Protein AF-A0A6P1RCK4-F1 (afdb_monomer_lite)

Sequence (89 aa):
MTSASGLIHWRQMETAMDLRNYRILGACNPRLAYEALQLEDKVGTMLPGKVVVQEIAHDLTEIAAIVPVASMQAIENPDLKASAERSRP

Radius of gyration: 17.38 Å; chains: 1; bounding box: 54×29×38 Å

Foldseek 3Di:
DDDDDPDPPQDDDPDPDPFFSKDKDFDDDVVLVVVLCVQPVVCVVLPRWIWMWGDPDVVDIDIDTDQQLVSCVVPPGPVSNVSSVVVDD

Secondary structure (DSSP, 8-state):
--------------SSS---SEEEEEE--HHHHHHHHHH-GGGGGG-SEEEEEEEEETTEEEEEE--HHHHHTTS--HHHHHHHHTT--

pLDDT: mean 81.46, std 18.1, range [33.44, 96.56]

Structure (mmCIF, N/CA/C/O backbone):
data_AF-A0A6P1RCK4-F1
#
_entry.id   AF-A0A6P1RCK4-F1
#
loop_
_atom_site.group_PDB
_atom_site.id
_atom_site.type_symbol
_atom_site.label_atom_id
_atom_site.label_alt_id
_atom_site.label_comp_id
_atom_site.label_asym_id
_atom_site.label_entity_id
_atom_site.label_seq_id
_atom_site.pdbx_PDB_ins_code
_atom_site.Cartn_x
_atom_site.Cartn_y
_atom_site.Cartn_z
_atom_site.occupancy
_atom_site.B_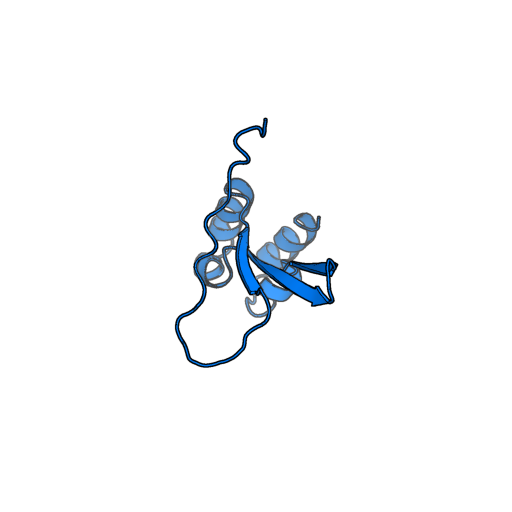iso_or_equiv
_atom_site.auth_seq_id
_atom_site.auth_comp_id
_atom_site.auth_asym_id
_atom_site.auth_atom_id
_atom_site.pdbx_PDB_model_num
ATOM 1 N N . MET A 1 1 ? -39.635 14.475 9.624 1.00 34.19 1 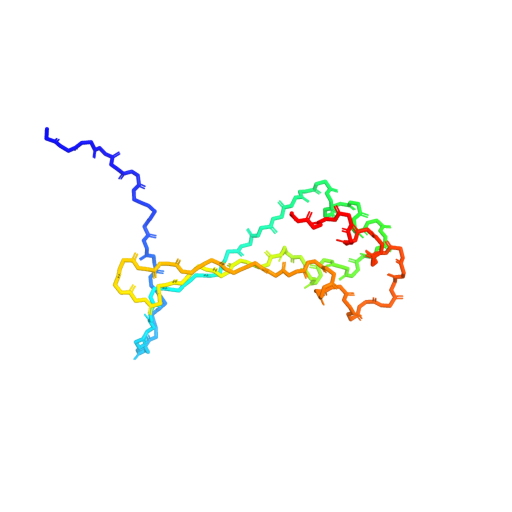MET A N 1
ATOM 2 C CA . MET A 1 1 ? -39.273 13.272 10.400 1.00 34.19 1 MET A CA 1
ATOM 3 C C . MET A 1 1 ? -38.340 12.443 9.534 1.00 34.19 1 MET A C 1
ATOM 5 O O . MET A 1 1 ? -38.765 11.928 8.513 1.00 34.19 1 MET A O 1
ATOM 9 N N . THR A 1 2 ? -37.054 12.538 9.889 1.00 34.81 2 THR A N 1
ATOM 10 C CA . THR A 1 2 ? -35.863 11.779 9.455 1.00 34.81 2 THR A CA 1
ATOM 11 C C . THR A 1 2 ? -35.702 11.392 7.982 1.00 34.81 2 THR A C 1
ATOM 13 O O . THR A 1 2 ? -36.148 10.349 7.518 1.00 34.81 2 THR A O 1
ATOM 16 N N . SER A 1 3 ? -34.942 12.269 7.317 1.00 33.44 3 SER A N 1
ATOM 17 C CA . SER A 1 3 ? -34.031 12.037 6.193 1.00 33.44 3 SER A CA 1
ATOM 18 C C . SER A 1 3 ? -33.476 10.610 6.117 1.00 33.44 3 SER A C 1
ATOM 20 O O . SER A 1 3 ? -32.937 10.089 7.096 1.00 33.44 3 SER A O 1
ATOM 22 N N . ALA A 1 4 ? -33.573 10.018 4.928 1.00 41.84 4 ALA A N 1
ATOM 23 C CA . ALA A 1 4 ? -32.897 8.789 4.551 1.00 41.84 4 ALA A CA 1
ATOM 24 C C . ALA A 1 4 ? -31.372 8.990 4.613 1.00 41.84 4 ALA A C 1
ATOM 26 O O . ALA A 1 4 ? -30.748 9.464 3.666 1.00 41.84 4 ALA A O 1
ATOM 27 N N . SER A 1 5 ? -30.772 8.643 5.752 1.00 40.72 5 SER A N 1
ATOM 28 C CA . SER A 1 5 ? -29.326 8.480 5.876 1.00 40.72 5 SER A CA 1
ATOM 29 C C . SER A 1 5 ? -28.940 7.182 5.168 1.00 40.72 5 SER A C 1
ATOM 31 O O . SER A 1 5 ? -29.429 6.110 5.526 1.00 40.72 5 SER A O 1
ATOM 33 N N . GLY A 1 6 ? -28.115 7.278 4.125 1.00 39.53 6 GLY A N 1
ATOM 34 C CA . GLY A 1 6 ? -27.560 6.132 3.408 1.00 39.53 6 GLY A CA 1
ATOM 35 C C . GLY A 1 6 ? -26.669 5.307 4.333 1.00 39.53 6 GLY A C 1
ATOM 36 O O . GLY A 1 6 ? -25.472 5.554 4.444 1.00 39.53 6 GLY A O 1
ATOM 37 N N . LEU A 1 7 ? -27.264 4.341 5.028 1.00 38.47 7 LEU A N 1
ATOM 38 C CA . LEU A 1 7 ? -26.559 3.447 5.934 1.00 38.47 7 LEU A CA 1
ATOM 39 C C . LEU A 1 7 ? -25.792 2.413 5.109 1.00 38.47 7 LEU A C 1
ATOM 41 O O . LEU A 1 7 ? -26.372 1.495 4.530 1.00 38.47 7 LEU A O 1
ATOM 45 N N . ILE A 1 8 ? -24.468 2.560 5.076 1.00 50.88 8 ILE A N 1
ATOM 46 C CA . ILE A 1 8 ? -23.544 1.483 4.721 1.00 50.88 8 ILE A CA 1
ATOM 47 C C . ILE A 1 8 ? -23.899 0.303 5.634 1.00 50.88 8 ILE A C 1
ATOM 49 O O . ILE A 1 8 ? -23.644 0.355 6.832 1.00 50.88 8 ILE A O 1
ATOM 53 N N . HIS A 1 9 ? -24.547 -0.731 5.100 1.00 50.06 9 HIS A N 1
ATOM 54 C CA . HIS A 1 9 ? -24.986 -1.876 5.893 1.00 50.06 9 HIS A CA 1
ATOM 55 C C . HIS A 1 9 ? -23.759 -2.571 6.503 1.00 50.06 9 HIS A C 1
ATOM 57 O O . HIS A 1 9 ? -22.863 -3.032 5.787 1.00 50.06 9 HIS A O 1
ATOM 63 N N . TRP A 1 10 ? -23.669 -2.572 7.835 1.00 50.25 10 TRP A N 1
ATOM 64 C CA . TRP A 1 10 ? -22.507 -3.080 8.551 1.00 50.25 10 TRP A CA 1
ATOM 65 C C . TRP A 1 10 ? -22.567 -4.598 8.685 1.00 50.25 10 TRP A C 1
ATOM 67 O O . TRP A 1 10 ? -23.179 -5.114 9.608 1.00 50.25 10 TRP A O 1
ATOM 77 N N . ARG A 1 11 ? -21.945 -5.329 7.749 1.00 51.06 11 ARG A N 1
ATOM 78 C CA . ARG A 1 11 ? -21.843 -6.792 7.842 1.00 51.06 11 ARG A CA 1
ATOM 79 C C . ARG A 1 11 ? -20.716 -7.169 8.809 1.00 51.06 11 ARG A C 1
ATOM 81 O O . ARG A 1 11 ? -19.549 -6.921 8.512 1.00 51.06 11 ARG A O 1
ATOM 88 N N . GLN A 1 12 ? -21.083 -7.700 9.972 1.00 55.81 12 GLN A N 1
ATOM 89 C CA . GLN A 1 12 ? -20.167 -8.229 10.986 1.00 55.81 12 GLN A CA 1
ATOM 90 C C . GLN A 1 12 ? -19.560 -9.566 10.524 1.00 55.81 12 GLN A C 1
ATOM 92 O O . GLN A 1 12 ? -20.182 -10.307 9.762 1.00 55.81 12 GLN A O 1
ATOM 97 N N . MET A 1 13 ? -18.333 -9.865 10.960 1.00 53.53 13 MET A N 1
ATOM 98 C CA . MET A 1 13 ? -17.715 -11.181 10.767 1.00 53.53 13 MET A CA 1
ATOM 99 C C . MET A 1 13 ? -18.380 -12.182 11.728 1.00 53.53 13 MET A C 1
ATOM 101 O O . MET A 1 13 ? -18.337 -11.993 12.938 1.00 53.53 13 MET A O 1
ATOM 105 N N . GLU A 1 14 ? -19.009 -13.233 11.196 1.00 54.22 14 GLU A N 1
ATOM 106 C CA . GLU A 1 14 ? -19.745 -14.274 11.943 1.00 54.22 14 GLU A CA 1
ATOM 107 C C . GLU A 1 14 ? -18.810 -15.342 12.539 1.00 54.22 14 GLU A C 1
ATOM 109 O O . GLU A 1 14 ? -18.918 -16.538 12.279 1.00 54.22 14 GLU A O 1
ATOM 114 N N . THR A 1 15 ? -17.869 -14.911 13.367 1.00 57.06 15 THR A N 1
ATOM 115 C CA . THR A 1 15 ? -17.166 -15.800 14.301 1.00 57.06 15 THR A CA 1
ATOM 116 C C . THR A 1 15 ? -17.459 -15.301 15.702 1.00 57.06 15 THR A C 1
ATOM 118 O O . THR A 1 15 ? -17.509 -14.094 15.902 1.00 57.06 15 THR A O 1
ATOM 121 N N . ALA A 1 16 ? -17.660 -16.203 16.668 1.00 60.12 16 ALA A N 1
ATOM 122 C CA . ALA A 1 16 ? -18.063 -15.907 18.054 1.00 60.12 16 ALA A CA 1
ATOM 123 C C . ALA A 1 16 ? -17.023 -15.113 18.887 1.00 60.12 16 ALA A C 1
ATOM 125 O O . ALA A 1 16 ? -16.974 -15.220 20.109 1.00 60.12 16 ALA A O 1
ATOM 126 N N . MET A 1 17 ? -16.156 -14.352 18.225 1.00 64.25 17 MET A N 1
ATOM 127 C CA . MET A 1 17 ? -15.180 -13.455 18.811 1.00 64.25 17 MET A CA 1
ATOM 128 C C . MET A 1 17 ? -15.794 -12.060 18.882 1.00 64.25 17 MET A C 1
ATOM 130 O O . MET A 1 17 ? -16.245 -11.525 17.871 1.00 64.25 17 MET A O 1
ATOM 134 N N . ASP A 1 18 ? -15.787 -11.474 20.075 1.00 66.38 18 ASP A N 1
ATOM 135 C CA . ASP A 1 18 ? -16.200 -10.090 20.282 1.00 66.38 18 ASP A CA 1
ATOM 136 C C . ASP A 1 18 ? -15.125 -9.153 19.710 1.00 66.38 18 ASP A C 1
ATOM 138 O O . ASP A 1 18 ? -14.104 -8.861 20.340 1.00 66.38 18 ASP A O 1
ATOM 142 N N . LEU A 1 19 ? -15.294 -8.776 18.443 1.00 70.44 19 LEU A N 1
ATOM 143 C CA . LEU A 1 19 ? -14.441 -7.813 17.762 1.00 70.44 19 LEU A CA 1
ATOM 144 C C . LEU A 1 19 ? -15.088 -6.434 17.869 1.00 70.44 19 LEU A C 1
ATOM 146 O O . LEU A 1 19 ? -16.248 -6.252 17.496 1.00 70.44 19 LEU A O 1
ATOM 150 N N . ARG A 1 20 ? -14.302 -5.439 18.297 1.00 79.81 20 ARG A N 1
ATOM 151 C CA . ARG A 1 20 ? -14.662 -4.025 18.115 1.00 79.81 20 ARG A CA 1
ATOM 152 C C . ARG A 1 20 ? -14.981 -3.770 16.642 1.00 79.81 20 ARG A C 1
ATOM 154 O O . ARG A 1 20 ? -14.444 -4.459 15.772 1.00 79.81 20 ARG A O 1
ATOM 161 N N . ASN A 1 21 ? -15.817 -2.769 16.356 1.00 87.25 21 ASN A N 1
ATOM 162 C CA . ASN A 1 21 ? -16.111 -2.366 14.982 1.00 87.25 21 ASN A CA 1
ATOM 163 C C . ASN A 1 21 ? -14.793 -2.137 14.228 1.00 87.25 21 ASN A C 1
ATOM 165 O O . ASN A 1 21 ? -14.076 -1.187 14.519 1.00 87.25 21 ASN A O 1
ATOM 169 N N . TYR A 1 22 ? -14.458 -3.032 13.297 1.00 89.06 22 TYR A N 1
ATOM 170 C CA . TYR A 1 22 ? -13.156 -3.087 12.636 1.00 89.06 22 TYR A CA 1
ATOM 171 C C . TYR A 1 22 ? -13.345 -3.429 11.161 1.00 89.06 22 TYR A C 1
ATOM 173 O O . TYR A 1 22 ? -14.071 -4.362 10.810 1.00 89.06 22 TYR A O 1
ATOM 181 N N . ARG A 1 23 ? -12.694 -2.675 10.275 1.00 88.69 23 ARG A N 1
ATOM 182 C CA . ARG A 1 23 ? -12.755 -2.875 8.826 1.00 88.69 23 ARG A CA 1
ATOM 183 C C . ARG A 1 23 ? -11.408 -2.671 8.175 1.00 88.69 23 ARG A C 1
ATOM 185 O O . ARG A 1 23 ? -10.696 -1.726 8.493 1.00 88.69 23 ARG A O 1
ATOM 192 N N . ILE A 1 24 ? -11.135 -3.505 7.178 1.00 93.06 24 ILE A N 1
ATOM 193 C CA . ILE A 1 24 ? -10.019 -3.329 6.255 1.00 93.06 24 ILE A CA 1
ATOM 194 C C . ILE A 1 24 ? -10.602 -2.906 4.910 1.00 93.06 24 ILE A C 1
ATOM 196 O O . ILE A 1 24 ? -11.396 -3.627 4.308 1.00 93.06 24 ILE A O 1
ATOM 200 N N . LEU A 1 25 ? -10.207 -1.730 4.444 1.00 94.06 25 LEU A N 1
ATOM 201 C CA . LEU A 1 25 ? -10.572 -1.166 3.154 1.00 94.06 25 LEU A CA 1
ATOM 202 C C . LEU A 1 25 ? -9.366 -1.229 2.212 1.00 94.06 25 LEU A C 1
ATOM 204 O O . LEU A 1 25 ? -8.216 -1.086 2.632 1.00 94.06 25 LEU A O 1
ATOM 208 N N . GLY A 1 26 ? -9.630 -1.432 0.924 1.00 92.31 26 GLY A N 1
ATOM 209 C CA . GLY A 1 26 ? -8.634 -1.236 -0.124 1.00 92.31 26 GLY A CA 1
ATOM 210 C C . GLY A 1 26 ? -8.697 0.194 -0.653 1.00 92.31 26 GLY A C 1
ATOM 211 O O . GLY A 1 26 ? -9.770 0.648 -1.041 1.00 92.31 26 GLY A O 1
ATOM 212 N N . ALA A 1 27 ? -7.558 0.880 -0.706 1.00 89.19 27 ALA A N 1
ATOM 213 C CA . ALA A 1 27 ? -7.407 2.188 -1.335 1.00 89.19 27 ALA A CA 1
ATOM 214 C C . ALA A 1 27 ? -6.379 2.100 -2.470 1.00 89.19 27 ALA A C 1
ATOM 216 O O . ALA A 1 27 ? -5.281 1.564 -2.301 1.00 89.19 27 ALA A O 1
ATOM 217 N N . CYS A 1 28 ? -6.745 2.599 -3.649 1.00 89.31 28 CYS A N 1
ATOM 218 C CA . CYS A 1 28 ? -5.907 2.521 -4.839 1.00 89.31 28 CYS A CA 1
ATOM 219 C C . CYS A 1 28 ? -6.111 3.750 -5.722 1.00 89.31 28 CYS A C 1
ATOM 221 O O . CYS A 1 28 ? -7.247 4.098 -6.037 1.00 89.31 28 CYS A O 1
ATOM 223 N N . ASN A 1 29 ? -5.012 4.367 -6.156 1.00 89.38 29 ASN A N 1
ATOM 224 C CA . ASN A 1 29 ? -5.019 5.296 -7.280 1.00 89.38 29 ASN A CA 1
ATOM 225 C C . ASN A 1 29 ? -4.705 4.492 -8.557 1.00 89.38 29 ASN A C 1
ATOM 227 O O . ASN A 1 29 ? -3.564 4.043 -8.698 1.00 89.38 29 ASN A O 1
ATOM 231 N N . PRO A 1 30 ? -5.663 4.312 -9.489 1.00 92.12 30 PRO A N 1
ATOM 232 C CA . PRO A 1 30 ? -5.469 3.456 -10.661 1.00 92.12 30 PRO A CA 1
ATOM 233 C C . PRO A 1 30 ? -4.284 3.864 -11.539 1.00 92.12 30 PRO A C 1
ATOM 235 O O . PRO A 1 30 ? -3.588 3.000 -12.064 1.00 92.12 30 PRO A O 1
ATOM 238 N N . ARG A 1 31 ? -4.021 5.171 -11.670 1.00 92.06 31 ARG A N 1
ATOM 239 C CA . ARG A 1 31 ? -2.909 5.675 -12.481 1.00 92.06 31 ARG A CA 1
ATOM 240 C C . ARG A 1 31 ? -1.561 5.314 -11.857 1.00 92.06 31 ARG A C 1
ATOM 242 O O . ARG A 1 31 ? -0.706 4.777 -12.550 1.00 92.06 31 ARG A O 1
ATOM 249 N N . LEU A 1 32 ? -1.392 5.558 -10.557 1.00 90.81 32 LEU A N 1
ATOM 250 C CA . LEU A 1 32 ? -0.151 5.213 -9.850 1.00 90.81 32 LEU A CA 1
ATOM 251 C C . LEU A 1 32 ? 0.063 3.697 -9.782 1.00 90.81 32 LEU A C 1
ATOM 253 O O . LEU A 1 32 ? 1.189 3.232 -9.913 1.00 90.81 32 LEU A O 1
ATOM 257 N N . ALA A 1 33 ? -1.011 2.922 -9.614 1.00 92.50 33 ALA A N 1
ATOM 258 C CA . ALA A 1 33 ? -0.943 1.465 -9.646 1.00 92.50 33 ALA A CA 1
ATOM 259 C C . ALA A 1 33 ? -0.475 0.949 -11.012 1.00 92.50 33 ALA A C 1
ATOM 261 O O . ALA A 1 33 ? 0.384 0.075 -11.068 1.00 92.50 33 ALA A O 1
ATOM 262 N N . TYR A 1 34 ? -0.995 1.518 -12.102 1.00 94.94 34 TYR A N 1
ATOM 263 C CA . TYR A 1 34 ? -0.534 1.196 -13.448 1.00 94.94 34 TYR A CA 1
ATOM 264 C C . TYR A 1 34 ? 0.943 1.562 -13.645 1.00 94.94 34 TYR A C 1
ATOM 266 O O . TYR A 1 34 ? 1.726 0.717 -14.062 1.00 94.94 34 TYR A O 1
ATOM 274 N N . GLU A 1 35 ? 1.353 2.780 -13.278 1.00 93.44 35 GLU A N 1
ATOM 275 C CA . GLU A 1 35 ? 2.756 3.211 -13.360 1.00 93.44 35 GLU A CA 1
ATOM 276 C C . GLU A 1 35 ? 3.691 2.294 -12.544 1.00 93.44 35 GLU A C 1
ATOM 278 O O . GLU A 1 35 ? 4.772 1.951 -13.014 1.00 93.44 35 GLU A O 1
ATOM 283 N N . ALA A 1 36 ? 3.269 1.835 -11.361 1.00 93.19 36 ALA A N 1
ATOM 284 C CA . ALA A 1 36 ? 4.031 0.888 -10.547 1.00 93.19 36 ALA A CA 1
ATOM 285 C C . ALA A 1 36 ? 4.133 -0.503 -11.195 1.00 93.19 36 ALA A C 1
ATOM 287 O O . ALA A 1 36 ? 5.215 -1.085 -11.198 1.00 93.19 36 ALA A O 1
ATOM 288 N N . LEU A 1 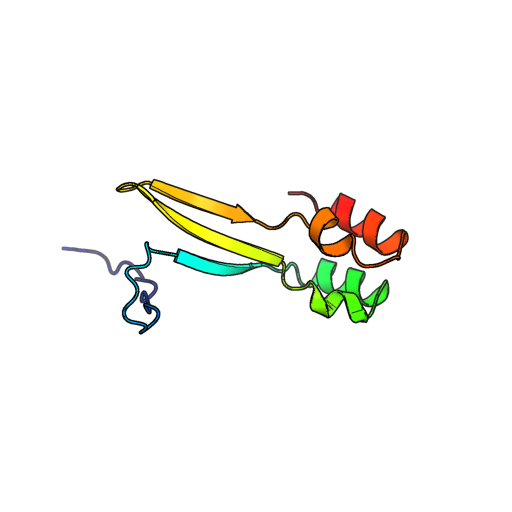37 ? 3.043 -1.017 -11.777 1.00 95.06 37 LEU A N 1
ATOM 289 C CA . LEU A 1 37 ? 3.037 -2.297 -12.500 1.00 95.06 37 LEU A CA 1
ATOM 290 C C . LEU A 1 37 ? 3.969 -2.282 -13.719 1.00 95.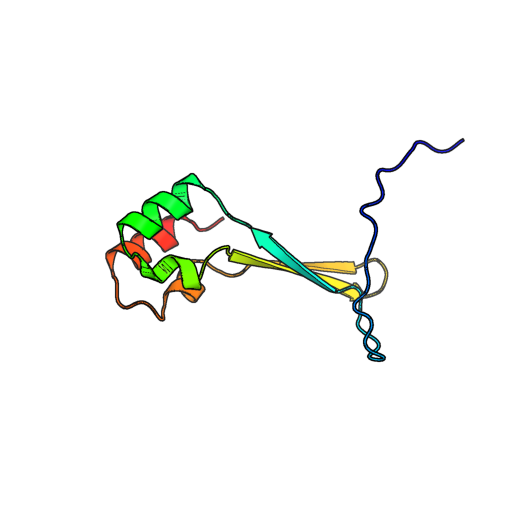06 37 LEU A C 1
ATOM 292 O O . LEU A 1 37 ? 4.518 -3.318 -14.079 1.00 95.06 3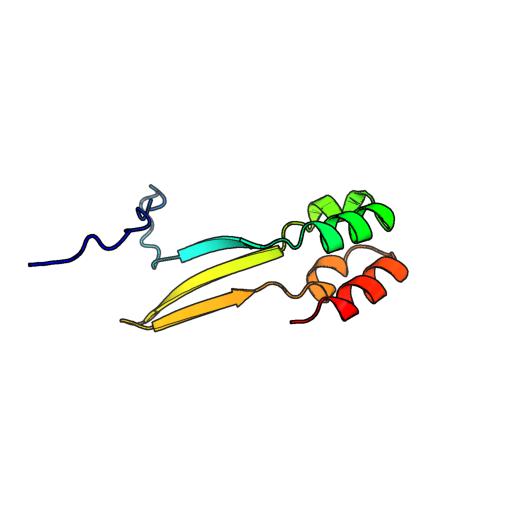7 LEU A O 1
ATOM 296 N N . GLN A 1 38 ? 4.177 -1.114 -14.336 1.00 96.56 38 GLN A N 1
ATOM 297 C CA . GLN A 1 38 ? 5.154 -0.956 -15.416 1.00 96.56 38 GLN A CA 1
ATOM 298 C C . GLN A 1 38 ? 6.612 -1.010 -14.932 1.00 96.56 38 GLN A C 1
ATOM 300 O O . GLN A 1 38 ? 7.493 -1.293 -15.741 1.00 96.56 38 GLN A O 1
ATOM 305 N N . LEU A 1 39 ? 6.874 -0.719 -13.652 1.00 95.31 39 LEU A N 1
ATOM 306 C CA . LEU A 1 39 ? 8.212 -0.780 -13.050 1.00 95.31 39 LEU A CA 1
ATOM 307 C C . LEU A 1 39 ? 8.525 -2.166 -12.473 1.00 95.31 39 LEU A C 1
ATOM 309 O O . LEU A 1 39 ? 9.665 -2.613 -12.555 1.00 95.31 39 LEU A O 1
ATOM 313 N N . GLU A 1 40 ? 7.528 -2.827 -11.884 1.00 94.88 40 GLU A N 1
ATOM 314 C CA . GLU A 1 40 ? 7.630 -4.162 -11.294 1.00 94.88 40 GLU A CA 1
ATOM 315 C C . GLU A 1 40 ? 6.285 -4.884 -11.424 1.00 94.88 40 GLU A C 1
ATOM 317 O O . GLU A 1 40 ? 5.306 -4.506 -10.780 1.00 94.88 40 GLU A O 1
ATOM 322 N N . ASP A 1 41 ? 6.231 -5.971 -12.188 1.00 93.44 41 ASP A N 1
ATOM 323 C CA . ASP A 1 41 ? 4.991 -6.723 -12.412 1.00 93.44 41 ASP A CA 1
ATOM 324 C C . ASP A 1 41 ? 4.446 -7.365 -11.120 1.00 93.44 41 ASP A C 1
ATOM 326 O O . ASP A 1 41 ? 3.234 -7.400 -10.884 1.00 93.44 41 ASP A O 1
ATOM 330 N N . LYS A 1 42 ? 5.335 -7.796 -10.218 1.00 92.88 42 LYS A N 1
ATOM 331 C CA . LYS A 1 42 ? 4.980 -8.408 -8.927 1.00 92.88 42 LYS A CA 1
ATOM 332 C C . LYS A 1 42 ? 4.512 -7.407 -7.875 1.00 92.88 42 LYS A C 1
ATOM 334 O O . LYS A 1 42 ? 4.002 -7.840 -6.834 1.00 92.88 42 LYS A O 1
ATOM 339 N N . VAL A 1 43 ? 4.589 -6.093 -8.121 1.00 93.56 43 VAL A N 1
ATOM 340 C CA . VAL A 1 43 ? 4.085 -5.082 -7.170 1.00 93.56 43 VAL A CA 1
ATOM 341 C C . VAL A 1 43 ? 2.587 -5.237 -6.904 1.00 93.56 43 VAL A C 1
ATOM 343 O O . VAL A 1 43 ? 2.109 -4.850 -5.839 1.00 93.56 43 VAL A O 1
ATOM 346 N N . GLY A 1 44 ? 1.847 -5.877 -7.817 1.00 92.94 44 GLY A N 1
ATOM 347 C CA . GLY A 1 44 ? 0.434 -6.213 -7.633 1.00 92.94 44 GLY A CA 1
ATOM 348 C C . GLY A 1 44 ? 0.141 -6.985 -6.340 1.00 92.94 44 GLY A C 1
ATOM 349 O O . GLY A 1 44 ? -0.944 -6.844 -5.788 1.00 92.94 44 GLY A O 1
ATOM 350 N N . THR A 1 45 ? 1.116 -7.725 -5.800 1.00 92.12 45 THR A N 1
ATOM 351 C CA . THR A 1 45 ? 1.004 -8.426 -4.504 1.00 92.12 45 THR A CA 1
ATOM 352 C C . THR A 1 45 ? 0.920 -7.488 -3.294 1.00 92.12 45 THR A C 1
ATOM 354 O O . THR A 1 45 ? 0.391 -7.874 -2.253 1.00 92.12 45 THR A O 1
ATOM 357 N N . MET A 1 46 ? 1.388 -6.245 -3.441 1.00 91.31 46 MET A N 1
ATOM 358 C CA . MET A 1 46 ? 1.349 -5.194 -2.417 1.00 91.31 46 MET A CA 1
ATOM 359 C C . MET A 1 46 ? 0.175 -4.220 -2.615 1.00 91.31 46 MET A C 1
ATOM 361 O O . MET A 1 46 ? -0.056 -3.342 -1.782 1.00 91.31 46 MET A O 1
ATOM 365 N N . LEU A 1 47 ? -0.578 -4.363 -3.711 1.00 91.50 47 LEU A N 1
ATOM 366 C CA . LEU A 1 47 ? -1.719 -3.522 -4.066 1.00 91.50 47 LEU A CA 1
ATOM 367 C C . LEU A 1 47 ? -3.055 -4.261 -3.823 1.00 91.50 47 LEU A C 1
ATOM 369 O O . LEU A 1 47 ? -3.115 -5.487 -3.867 1.00 91.50 47 LEU A O 1
ATOM 373 N N . PRO A 1 48 ? -4.167 -3.545 -3.571 1.00 92.19 48 PRO A N 1
ATOM 374 C CA . PRO A 1 48 ? -4.228 -2.130 -3.215 1.00 92.19 48 PRO A CA 1
ATOM 375 C C . PRO A 1 48 ? -3.685 -1.889 -1.798 1.00 92.19 48 PRO A C 1
ATOM 377 O O . PRO A 1 48 ? -3.690 -2.803 -0.962 1.00 92.19 48 PRO A O 1
ATOM 380 N N . GLY A 1 49 ? -3.288 -0.647 -1.512 1.00 91.00 49 GLY A N 1
ATOM 381 C CA . GLY A 1 49 ? -2.928 -0.233 -0.158 1.00 91.00 49 GLY A CA 1
ATOM 382 C C . GLY A 1 49 ? -4.085 -0.493 0.808 1.00 91.00 49 GLY A C 1
ATOM 383 O O . GLY A 1 49 ? -5.257 -0.364 0.445 1.00 91.00 49 GLY A O 1
ATOM 384 N N . LYS A 1 50 ? -3.767 -0.922 2.028 1.00 93.69 50 LYS A N 1
ATOM 385 C CA . LYS A 1 50 ? -4.762 -1.260 3.049 1.00 93.69 50 LYS A CA 1
ATOM 386 C C . LYS A 1 50 ? -4.989 -0.067 3.971 1.00 93.69 50 LYS A C 1
ATOM 388 O O . LYS A 1 50 ? -4.033 0.585 4.390 1.00 93.69 50 LYS A O 1
ATOM 393 N N . VAL A 1 51 ? -6.253 0.191 4.284 1.00 94.62 51 VAL A N 1
ATOM 394 C CA . VAL A 1 51 ? -6.685 1.169 5.285 1.00 94.62 51 VAL A CA 1
ATOM 395 C C . VAL A 1 51 ? -7.507 0.436 6.332 1.00 94.62 51 VAL A C 1
ATOM 397 O O . VAL A 1 51 ? -8.475 -0.240 5.996 1.00 94.62 51 VAL A O 1
ATOM 400 N N . VAL A 1 52 ? -7.120 0.555 7.592 1.00 94.44 52 VAL A N 1
ATOM 401 C CA . VAL A 1 52 ? -7.878 0.060 8.737 1.00 94.44 52 VAL A CA 1
ATOM 402 C C . VAL A 1 52 ? -8.755 1.189 9.256 1.00 94.44 52 VAL A C 1
ATOM 404 O O . VAL A 1 52 ? -8.279 2.306 9.443 1.00 94.44 52 VAL A O 1
ATOM 407 N N . VAL A 1 53 ? -10.027 0.887 9.492 1.00 95.00 53 VAL A N 1
ATOM 408 C CA . VAL A 1 53 ? -10.966 1.755 10.204 1.00 95.00 53 VAL A CA 1
ATOM 409 C C . VAL A 1 53 ? -11.474 0.970 11.398 1.00 95.00 53 VAL A C 1
ATOM 411 O O . VAL A 1 53 ? -12.080 -0.088 11.210 1.00 95.00 53 VAL A O 1
ATOM 414 N N . GLN A 1 54 ? -11.208 1.455 12.606 1.00 93.19 54 GLN A N 1
ATOM 415 C CA . GLN A 1 54 ? -11.610 0.758 13.822 1.00 93.19 54 GLN A CA 1
ATOM 416 C C . GLN A 1 54 ? -12.117 1.696 14.909 1.00 93.19 54 GLN A C 1
ATOM 418 O O . GLN A 1 54 ? -11.620 2.806 15.074 1.00 93.19 54 GLN A O 1
ATOM 423 N N . GLU A 1 55 ? -13.091 1.230 15.678 1.00 93.06 55 GLU A N 1
ATOM 424 C CA . GLU A 1 55 ? -13.522 1.888 16.904 1.00 93.06 55 GLU A CA 1
ATOM 425 C C . GLU A 1 55 ? -12.564 1.528 18.041 1.00 93.06 55 GLU A C 1
ATOM 427 O O . GLU A 1 55 ? -12.361 0.352 18.350 1.00 93.06 55 GLU A O 1
ATOM 432 N N . ILE A 1 56 ? -11.969 2.539 18.673 1.00 93.19 56 ILE A N 1
ATOM 433 C CA . ILE A 1 56 ? -11.005 2.348 19.769 1.00 93.19 56 ILE A CA 1
ATOM 434 C C . ILE A 1 56 ? -11.590 2.712 21.140 1.00 93.19 56 ILE A C 1
ATOM 436 O O . ILE A 1 56 ? -11.113 2.194 22.151 1.00 93.19 56 ILE A O 1
ATOM 440 N N . ALA A 1 57 ? -12.642 3.536 21.170 1.00 92.00 57 ALA A N 1
ATOM 441 C CA . ALA A 1 57 ? -13.464 3.874 22.334 1.00 92.00 57 ALA A CA 1
ATOM 442 C C . ALA A 1 57 ? -14.836 4.407 21.868 1.00 92.00 57 ALA A C 1
ATOM 444 O O . ALA A 1 57 ? -15.027 4.630 20.674 1.00 92.00 57 ALA A O 1
ATOM 445 N N . HIS A 1 58 ? -15.762 4.651 22.804 1.00 90.06 58 HIS A N 1
ATOM 446 C CA . HIS A 1 58 ? -17.082 5.223 22.506 1.00 90.06 58 HIS A CA 1
ATOM 447 C C . HIS A 1 58 ? -16.952 6.517 21.689 1.00 90.06 58 HIS A C 1
ATOM 449 O O . HIS A 1 58 ? -16.247 7.439 22.103 1.00 90.06 58 HIS A O 1
ATOM 455 N N . ASP A 1 59 ? -17.618 6.563 20.534 1.00 89.19 59 ASP A N 1
ATOM 456 C CA . ASP A 1 59 ? -17.564 7.657 19.551 1.00 89.19 59 ASP A CA 1
ATOM 457 C C . ASP A 1 59 ? -16.152 8.015 19.035 1.00 89.19 59 ASP A C 1
ATOM 459 O O . ASP A 1 59 ? -15.957 9.073 18.434 1.00 89.19 59 ASP A O 1
ATOM 463 N N . LEU A 1 60 ? -15.155 7.140 19.219 1.00 94.94 60 LEU A N 1
ATOM 464 C CA . LEU A 1 60 ? -13.779 7.365 18.776 1.00 94.94 60 LEU A CA 1
ATOM 465 C C . LEU A 1 60 ? -13.361 6.334 17.726 1.00 94.94 60 LEU A C 1
ATOM 467 O O . LEU A 1 60 ? -13.137 5.158 18.021 1.00 94.94 60 LEU A O 1
ATOM 471 N N . THR A 1 61 ? -13.213 6.809 16.489 1.00 94.81 61 THR A N 1
ATOM 472 C CA . THR A 1 61 ? -12.757 6.015 15.341 1.00 94.81 61 THR A CA 1
ATOM 473 C C . THR A 1 61 ? -11.311 6.359 14.996 1.00 94.81 61 THR A C 1
ATOM 475 O O . THR A 1 61 ? -10.976 7.520 14.772 1.00 94.81 61 THR A O 1
ATOM 478 N N . GLU A 1 62 ? -10.466 5.338 14.905 1.00 95.75 62 GLU A N 1
ATOM 479 C CA . GLU A 1 62 ? -9.122 5.417 14.347 1.00 95.75 62 GLU A CA 1
ATOM 480 C C . GLU A 1 62 ? -9.134 5.020 12.865 1.00 95.75 62 GLU A C 1
ATOM 482 O O . GLU A 1 62 ? -9.793 4.056 12.463 1.00 95.75 62 GLU A O 1
ATOM 487 N N . ILE A 1 63 ? -8.366 5.754 12.058 1.00 95.31 63 ILE A N 1
ATOM 488 C CA . ILE A 1 63 ? -8.099 5.433 10.656 1.00 95.31 63 ILE A CA 1
ATOM 489 C C . ILE A 1 63 ? -6.586 5.322 10.480 1.00 95.31 63 ILE A C 1
ATOM 491 O O . ILE A 1 63 ? -5.863 6.291 10.706 1.00 95.31 63 ILE A O 1
ATOM 495 N N . ALA A 1 64 ? -6.111 4.160 10.038 1.00 94.44 64 ALA A N 1
ATOM 496 C CA . ALA A 1 64 ? -4.698 3.907 9.776 1.00 94.44 64 ALA A CA 1
ATOM 497 C C . ALA A 1 64 ? -4.503 3.422 8.337 1.00 94.44 64 ALA A C 1
ATOM 499 O O . ALA A 1 64 ? -5.155 2.476 7.904 1.00 94.44 64 ALA A O 1
ATOM 500 N N . ALA A 1 65 ? -3.596 4.047 7.588 1.00 92.00 65 ALA A N 1
ATOM 501 C CA . ALA A 1 65 ? -3.283 3.671 6.211 1.00 92.00 65 ALA A CA 1
ATOM 502 C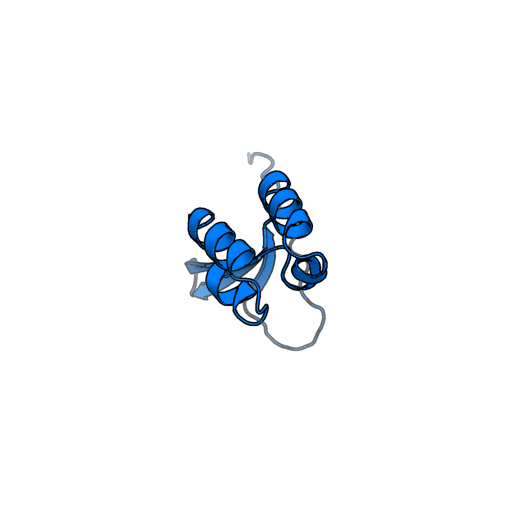 C . ALA A 1 65 ? -1.863 3.110 6.108 1.00 92.00 65 ALA A C 1
ATOM 504 O O . ALA A 1 65 ? -0.938 3.606 6.754 1.00 92.00 65 ALA A O 1
ATOM 505 N N . ILE A 1 66 ? -1.682 2.088 5.271 1.00 89.69 66 ILE A N 1
ATOM 506 C CA . ILE A 1 66 ? -0.352 1.548 5.001 1.00 89.69 66 ILE A CA 1
ATOM 507 C C . ILE A 1 66 ? 0.511 2.584 4.265 1.00 89.69 66 ILE A C 1
ATOM 509 O O . ILE A 1 66 ? 0.051 3.260 3.344 1.00 89.69 66 ILE A O 1
ATOM 513 N N . VAL A 1 67 ? 1.783 2.695 4.651 1.00 88.00 67 VAL A N 1
ATOM 514 C CA . VAL A 1 67 ? 2.738 3.577 3.970 1.00 88.00 67 VAL A CA 1
ATOM 515 C C . VAL A 1 67 ? 3.238 2.881 2.694 1.00 88.00 67 VAL A C 1
ATOM 517 O O . VAL A 1 67 ? 3.785 1.776 2.795 1.00 88.00 67 VAL A O 1
ATOM 520 N N . PRO A 1 68 ? 3.118 3.502 1.500 1.00 85.56 68 PRO A N 1
ATOM 521 C CA . PRO A 1 68 ? 3.524 2.876 0.238 1.00 85.56 68 PRO A CA 1
ATOM 522 C C . PRO A 1 68 ? 4.982 2.410 0.239 1.00 85.56 68 PRO A C 1
ATOM 524 O O . PRO A 1 68 ? 5.259 1.259 -0.085 1.00 85.56 68 PRO A O 1
ATOM 527 N N . VAL A 1 69 ? 5.901 3.265 0.703 1.00 86.56 69 VAL A N 1
ATOM 528 C CA . VAL A 1 69 ? 7.335 2.942 0.783 1.00 86.56 69 VAL A CA 1
ATOM 529 C C . VAL A 1 69 ? 7.571 1.699 1.638 1.00 86.56 69 VAL A C 1
ATOM 531 O O . VAL A 1 69 ? 8.268 0.795 1.195 1.00 86.56 69 VAL A O 1
ATOM 534 N N . ALA A 1 70 ? 6.955 1.614 2.824 1.00 86.94 70 ALA A N 1
ATOM 535 C CA . ALA A 1 70 ? 7.094 0.457 3.712 1.00 86.94 70 ALA A CA 1
ATOM 536 C C . ALA A 1 70 ? 6.550 -0.831 3.071 1.00 86.94 70 ALA A C 1
ATOM 538 O O . ALA A 1 70 ? 7.172 -1.882 3.178 1.00 86.94 70 ALA A O 1
ATOM 539 N N . SER A 1 71 ? 5.436 -0.732 2.342 1.00 85.69 71 SER A N 1
ATOM 540 C CA . SER A 1 71 ? 4.811 -1.867 1.641 1.00 85.69 71 SER A CA 1
ATOM 541 C C . SER A 1 71 ? 5.702 -2.433 0.534 1.00 85.69 71 SER A C 1
ATOM 543 O O . SER A 1 71 ? 5.675 -3.625 0.254 1.00 85.69 71 SER A O 1
ATOM 545 N N . MET A 1 72 ? 6.502 -1.575 -0.101 1.00 87.31 72 MET A N 1
ATOM 546 C CA . MET A 1 72 ? 7.345 -1.936 -1.241 1.00 87.31 72 MET A CA 1
ATOM 547 C C . MET A 1 72 ? 8.783 -2.296 -0.840 1.00 87.31 72 MET A C 1
ATOM 549 O O . MET A 1 72 ? 9.572 -2.670 -1.701 1.00 87.31 72 MET A O 1
ATOM 553 N N . GLN A 1 73 ? 9.146 -2.233 0.450 1.00 85.19 73 GLN A N 1
ATOM 554 C CA . GLN A 1 73 ? 10.515 -2.515 0.917 1.00 85.19 73 GLN A CA 1
ATOM 555 C C . GLN A 1 73 ? 11.008 -3.924 0.572 1.00 85.19 73 GLN A C 1
ATOM 557 O O . GLN A 1 73 ? 12.202 -4.094 0.331 1.00 85.19 73 GLN A O 1
ATOM 562 N N . ALA A 1 74 ? 10.102 -4.904 0.527 1.00 87.50 74 ALA A N 1
ATOM 563 C CA . ALA A 1 74 ? 10.415 -6.293 0.192 1.00 87.50 74 ALA A CA 1
ATOM 564 C C . ALA A 1 74 ? 10.744 -6.511 -1.297 1.00 87.50 74 ALA A C 1
ATOM 566 O O . ALA A 1 74 ? 11.215 -7.583 -1.664 1.00 87.50 74 ALA A O 1
ATOM 567 N N . ILE A 1 75 ? 10.489 -5.517 -2.154 1.00 90.56 75 ILE A N 1
ATOM 568 C CA . ILE A 1 75 ? 10.798 -5.567 -3.581 1.00 90.56 75 ILE A CA 1
ATOM 569 C C . ILE A 1 75 ? 12.122 -4.827 -3.810 1.00 90.56 75 ILE A C 1
ATOM 571 O O . ILE A 1 75 ? 12.249 -3.626 -3.550 1.00 90.56 75 ILE A O 1
ATOM 575 N N . GLU A 1 76 ? 13.128 -5.537 -4.318 1.00 90.69 76 GLU A N 1
ATOM 576 C CA . GLU A 1 76 ? 14.469 -5.001 -4.591 1.00 90.69 76 GLU A CA 1
ATOM 577 C C . GLU A 1 76 ? 14.533 -4.222 -5.919 1.00 90.69 76 GLU A C 1
ATOM 579 O O . GLU A 1 76 ? 15.362 -4.490 -6.781 1.00 90.69 76 GLU A O 1
ATOM 584 N N . ASN A 1 77 ? 13.658 -3.225 -6.077 1.00 93.62 77 ASN A N 1
ATOM 585 C CA . ASN A 1 77 ? 13.575 -2.383 -7.271 1.00 93.62 77 ASN A CA 1
ATOM 586 C C . ASN A 1 77 ? 13.713 -0.891 -6.888 1.00 93.62 77 ASN A C 1
ATOM 588 O O . ASN A 1 77 ? 12.786 -0.315 -6.306 1.00 93.62 77 ASN A O 1
ATOM 592 N N . PRO A 1 78 ? 14.871 -0.252 -7.150 1.00 91.88 78 PRO A N 1
ATOM 593 C CA . PRO A 1 78 ? 15.118 1.144 -6.778 1.00 91.88 78 PRO A CA 1
ATOM 594 C C . PRO A 1 78 ? 14.143 2.144 -7.411 1.00 91.88 78 PRO A C 1
ATOM 596 O O . PRO A 1 78 ? 13.710 3.078 -6.734 1.00 91.88 78 PRO A O 1
ATOM 599 N N . ASP A 1 79 ? 13.749 1.930 -8.668 1.00 92.81 79 ASP A N 1
ATOM 600 C CA . ASP A 1 79 ? 12.834 2.827 -9.382 1.00 92.81 79 ASP A CA 1
ATOM 601 C C . ASP A 1 79 ? 11.424 2.760 -8.791 1.00 92.81 79 ASP A C 1
ATOM 603 O O . ASP A 1 79 ? 10.748 3.783 -8.632 1.00 92.81 79 ASP A O 1
ATOM 607 N N . LEU A 1 80 ? 11.000 1.562 -8.377 1.00 92.69 80 LEU A N 1
ATOM 608 C CA . LEU A 1 80 ? 9.748 1.383 -7.655 1.00 92.69 80 LEU A CA 1
ATOM 609 C C . LEU A 1 80 ? 9.768 2.115 -6.304 1.00 92.69 80 LEU A C 1
ATOM 611 O O . LEU A 1 80 ? 8.798 2.797 -5.969 1.00 92.69 80 LEU A O 1
ATOM 615 N N . LYS A 1 81 ? 10.874 2.032 -5.549 1.00 90.19 81 LYS A N 1
ATOM 616 C CA . LYS A 1 81 ? 11.027 2.746 -4.266 1.00 90.19 81 LYS A CA 1
ATOM 617 C C . LYS A 1 81 ? 10.933 4.261 -4.453 1.00 90.19 81 LYS A C 1
ATOM 619 O O . LYS A 1 81 ? 10.164 4.907 -3.743 1.00 90.19 81 LYS A O 1
ATOM 624 N N . ALA A 1 82 ? 11.624 4.811 -5.450 1.00 89.44 82 ALA A N 1
ATOM 625 C CA . ALA A 1 82 ? 11.547 6.234 -5.783 1.00 89.44 82 ALA A CA 1
ATOM 626 C C . ALA A 1 82 ? 10.126 6.659 -6.203 1.00 89.44 82 ALA A C 1
ATOM 628 O O . ALA A 1 82 ? 9.658 7.745 -5.856 1.00 89.44 82 ALA A O 1
ATOM 629 N N . SER A 1 83 ? 9.397 5.796 -6.920 1.00 88.00 83 SER A N 1
ATOM 630 C CA . SER A 1 83 ? 7.993 6.047 -7.264 1.00 88.00 83 SER A CA 1
ATOM 631 C C . SER A 1 83 ? 7.079 6.065 -6.029 1.00 88.00 83 SER A C 1
ATOM 633 O O . SER A 1 83 ? 6.223 6.944 -5.891 1.00 88.00 83 SER A O 1
ATOM 635 N N . ALA A 1 84 ? 7.299 5.145 -5.087 1.00 87.25 84 ALA A N 1
ATOM 636 C CA . ALA A 1 84 ? 6.545 5.055 -3.838 1.00 87.25 84 ALA A CA 1
ATOM 637 C C . ALA A 1 84 ? 6.695 6.308 -2.959 1.00 87.25 84 ALA A C 1
ATOM 639 O O . ALA A 1 84 ? 5.732 6.736 -2.323 1.00 87.25 84 ALA A O 1
ATOM 640 N N . GLU A 1 85 ? 7.879 6.924 -2.942 1.00 86.31 85 GLU A N 1
ATOM 641 C CA . GLU A 1 85 ? 8.148 8.151 -2.180 1.00 86.31 85 GLU A CA 1
ATOM 642 C C . GLU A 1 85 ? 7.317 9.345 -2.662 1.00 86.31 85 GLU A C 1
ATOM 644 O O . GLU A 1 85 ? 6.839 10.127 -1.840 1.00 86.31 85 GLU A O 1
ATOM 649 N N . ARG A 1 86 ? 7.066 9.444 -3.975 1.00 79.19 86 ARG A N 1
ATOM 650 C CA . ARG A 1 86 ? 6.186 10.474 -4.564 1.00 79.19 86 ARG A CA 1
ATOM 651 C C . ARG A 1 86 ? 4.714 10.291 -4.200 1.00 79.19 86 ARG A C 1
ATOM 653 O O . ARG A 1 86 ? 3.923 11.209 -4.376 1.00 79.19 86 ARG A O 1
ATOM 660 N N . SER A 1 87 ? 4.350 9.101 -3.728 1.00 73.19 87 SER A N 1
ATOM 661 C CA . SER A 1 87 ? 2.972 8.697 -3.437 1.00 73.19 87 SER A CA 1
ATOM 662 C C . SER A 1 87 ? 2.569 8.953 -1.979 1.00 73.19 87 SER A C 1
ATOM 664 O O . SER A 1 87 ? 1.525 8.466 -1.543 1.00 73.19 87 SER A O 1
ATOM 666 N N . ARG A 1 88 ? 3.406 9.656 -1.200 1.00 66.75 88 ARG A N 1
ATOM 667 C CA . ARG A 1 88 ? 3.069 10.066 0.168 1.00 66.75 88 ARG A CA 1
ATOM 668 C C . ARG A 1 88 ? 1.874 11.038 0.148 1.00 66.75 88 ARG A C 1
ATOM 670 O O . ARG A 1 88 ? 1.924 11.990 -0.630 1.00 66.75 88 ARG A O 1
ATOM 677 N N . PRO A 1 89 ? 0.822 10.793 0.953 1.00 58.12 89 PRO A N 1
ATOM 678 C CA . PRO A 1 89 ? -0.230 11.779 1.183 1.00 58.12 89 PRO A CA 1
ATOM 679 C C . PRO A 1 89 ? 0.298 13.013 1.924 1.00 58.12 89 PRO A C 1
ATOM 681 O O . PRO A 1 89 ? 1.328 12.888 2.632 1.00 58.12 89 PRO A O 1
#